Protein AF-A0A0G1NZ03-F1 (afdb_monomer)

pLDDT: mean 92.14, std 6.93, range [54.19, 98.19]

Sequence (110 aa):
TRYYNTKHQRVGPLFQGAFKAVHISSNEQLLHVSRYIHLNPLMSAVVRDNDFLTFPWSSLQSYINDKSSPFVNPQPILENFRNSQKYLEFIKDQIDYGKRLQEIKHLTFE

Foldseek 3Di:
DVVVCVVVVHDDDPDDDDDDDDDDPDPVSVLVVLLCQLCVCVLVVVDDPVCSCVPPPDCLCCLQVVPDDPPDDCCSNQVVDPGSVRSVVVSVVCNVVSNVVSVVVVVDDD

Secondary structure (DSSP, 8-state):
-HHHHHHTT--S-SSSSPPP-----SHHHHHHHHHHHHHHHHHTTSS-TTTGGG-TT-THHHHHS---BTTB--HHHHTTSSSHHHHHHHHHTTHHHHHHHHHHHHHS--

Solvent-accessible surface area (backbone atoms only — not comparable to full-atom values): 7006 Å² total; per-residue (Å²): 101,67,68,62,25,66,76,67,76,51,82,80,82,84,63,93,70,82,85,88,86,78,87,77,88,45,69,70,54,47,53,52,49,54,40,48,62,61,43,40,49,41,78,70,65,75,37,55,94,80,44,44,73,70,38,85,93,47,70,57,43,40,52,64,67,72,46,85,46,101,88,59,82,50,58,88,61,49,74,80,33,97,41,44,64,55,48,50,49,63,43,56,70,45,47,65,60,52,53,53,48,54,57,48,54,75,69,51,90,126

Nearest PDB structures (foldseek):
  6q9d-assembly1_A5  TM=3.342E-01  e=5.740E+00  Ovis aries
  5lnk-assembly1_f  TM=2.870E-01  e=6.772E+00  Ovis aries
  6feh-assembly1_A  TM=2.085E-01  e=5.432E+00  Homo sapiens

Radius of gyration: 17.22 Å; Cα contacts (8 Å, |Δi|>4): 59; chains: 1; bounding box: 38×43×41 Å

Mean predicted aligned error: 5.01 Å

Structure (mmCIF, N/CA/C/O backbone):
data_AF-A0A0G1NZ03-F1
#
_entry.id   AF-A0A0G1NZ03-F1
#
loop_
_atom_site.group_PDB
_atom_site.id
_atom_site.type_symbol
_atom_site.label_atom_id
_atom_site.label_alt_id
_atom_site.label_comp_id
_atom_site.label_asym_id
_atom_site.label_entity_id
_atom_site.label_seq_id
_atom_site.pdbx_PDB_ins_code
_atom_site.Cartn_x
_atom_site.Cartn_y
_atom_site.Cartn_z
_atom_site.occupancy
_atom_site.B_iso_or_equiv
_atom_site.auth_seq_id
_atom_site.auth_comp_id
_atom_site.auth_asym_id
_atom_site.auth_atom_id
_atom_site.pdbx_PDB_model_num
ATOM 1 N N . THR A 1 1 ? 8.380 -2.449 -23.687 1.00 85.44 1 THR A N 1
ATOM 2 C CA . THR A 1 1 ? 9.568 -3.305 -23.449 1.00 85.44 1 THR A CA 1
ATOM 3 C C . THR A 1 1 ? 10.693 -3.042 -24.439 1.00 85.44 1 THR A C 1
ATOM 5 O O . THR A 1 1 ? 11.828 -2.949 -23.996 1.00 85.44 1 THR A O 1
ATOM 8 N N . ARG A 1 2 ? 10.403 -2.838 -25.738 1.00 90.00 2 ARG A N 1
ATOM 9 C CA . ARG A 1 2 ? 11.410 -2.578 -26.790 1.00 90.00 2 ARG A CA 1
ATOM 10 C C . ARG A 1 2 ? 12.460 -1.520 -26.419 1.00 90.00 2 ARG A C 1
ATOM 12 O O . ARG A 1 2 ? 13.637 -1.834 -26.471 1.00 90.00 2 ARG A O 1
ATOM 19 N N . TYR A 1 3 ? 12.050 -0.326 -25.972 1.00 94.75 3 TYR A N 1
ATOM 20 C CA . TYR A 1 3 ? 12.990 0.732 -25.561 1.00 94.75 3 TYR A CA 1
ATOM 21 C C . TYR A 1 3 ? 13.982 0.262 -24.481 1.00 94.75 3 TYR A C 1
ATOM 23 O O . TYR A 1 3 ? 15.190 0.369 -24.666 1.00 94.75 3 TYR A O 1
ATOM 31 N N . TYR A 1 4 ? 13.476 -0.305 -23.379 1.00 96.06 4 TYR A N 1
ATOM 32 C CA . TYR A 1 4 ? 14.308 -0.781 -22.270 1.00 96.06 4 TYR A CA 1
ATOM 33 C C . TYR A 1 4 ? 15.245 -1.914 -22.713 1.00 96.06 4 TYR A C 1
ATOM 35 O O . TYR A 1 4 ? 16.436 -1.881 -22.422 1.00 96.06 4 TYR A O 1
ATOM 43 N N . ASN A 1 5 ? 14.733 -2.877 -23.483 1.00 96.38 5 ASN A N 1
ATOM 44 C CA . ASN A 1 5 ? 15.521 -4.003 -23.984 1.00 96.38 5 ASN A CA 1
ATOM 45 C C . ASN A 1 5 ? 16.647 -3.550 -24.924 1.00 96.38 5 ASN A C 1
ATOM 47 O O . ASN A 1 5 ? 17.777 -3.996 -24.759 1.00 96.38 5 ASN A O 1
ATOM 51 N N . THR A 1 6 ? 16.374 -2.631 -25.859 1.00 96.56 6 THR A N 1
ATOM 52 C CA . THR A 1 6 ? 17.405 -2.070 -26.748 1.00 96.56 6 THR A CA 1
ATOM 53 C C . THR A 1 6 ? 18.449 -1.282 -25.959 1.00 96.56 6 THR A C 1
ATOM 55 O O . THR A 1 6 ? 19.642 -1.482 -26.167 1.00 96.56 6 THR A O 1
ATOM 58 N N . LYS A 1 7 ? 18.021 -0.431 -25.017 1.00 97.50 7 LYS A N 1
ATOM 59 C CA . LYS A 1 7 ? 18.926 0.376 -24.186 1.00 97.50 7 LYS A CA 1
ATOM 60 C C . LYS A 1 7 ? 19.857 -0.478 -23.317 1.00 97.50 7 LYS A C 1
ATOM 62 O O . LYS A 1 7 ? 21.011 -0.113 -23.134 1.00 97.50 7 LYS A O 1
ATOM 67 N N . HIS A 1 8 ? 19.359 -1.593 -22.784 1.00 96.81 8 HIS A N 1
ATOM 68 C CA . HIS A 1 8 ? 20.088 -2.455 -21.848 1.00 96.81 8 HIS A CA 1
ATOM 69 C C . HIS A 1 8 ? 20.596 -3.764 -22.471 1.00 96.81 8 HIS A C 1
ATOM 71 O O . HIS A 1 8 ? 20.995 -4.660 -21.735 1.00 96.81 8 HIS A O 1
ATOM 77 N N . GLN A 1 9 ? 20.557 -3.895 -23.804 1.00 96.50 9 GLN A N 1
ATOM 78 C CA . GLN A 1 9 ? 20.987 -5.097 -24.538 1.00 96.50 9 GLN A CA 1
ATOM 79 C C . GLN A 1 9 ? 20.355 -6.401 -24.005 1.00 96.50 9 GLN A C 1
ATOM 81 O O . GLN A 1 9 ? 20.971 -7.465 -23.999 1.00 96.50 9 GLN A O 1
ATOM 86 N N . ARG A 1 10 ? 19.100 -6.324 -23.541 1.00 96.00 10 ARG A N 1
ATOM 87 C CA . ARG A 1 10 ? 18.356 -7.460 -22.981 1.00 96.00 10 ARG A CA 1
ATOM 88 C C . ARG A 1 10 ? 17.555 -8.175 -24.063 1.00 96.00 10 ARG A C 1
ATOM 90 O O . ARG A 1 10 ? 16.897 -7.532 -24.881 1.00 96.00 10 ARG A O 1
ATOM 97 N N . VAL A 1 11 ? 17.515 -9.503 -23.991 1.00 92.75 11 VAL A N 1
ATOM 98 C CA . VAL A 1 11 ? 16.664 -10.348 -24.839 1.00 92.75 11 VAL A CA 1
ATOM 99 C C . VAL A 1 11 ? 15.542 -10.960 -23.996 1.00 92.75 11 VAL A C 1
ATOM 101 O O . VAL A 1 11 ? 15.743 -11.299 -22.832 1.00 92.75 11 VAL A O 1
ATOM 104 N N . GLY A 1 12 ? 14.345 -11.071 -24.577 1.00 91.56 12 GLY A N 1
ATOM 105 C CA . GLY A 1 12 ? 13.171 -11.661 -23.929 1.00 91.56 12 GLY A CA 1
ATOM 106 C C . GLY A 1 12 ? 12.187 -10.654 -23.308 1.00 91.56 12 GLY A C 1
ATOM 107 O O . GLY A 1 12 ? 12.392 -9.432 -23.359 1.00 91.56 12 GLY A O 1
ATOM 108 N N . PRO A 1 13 ? 11.069 -11.156 -22.752 1.00 92.25 13 PRO A N 1
ATOM 109 C CA . PRO A 1 13 ? 10.027 -10.326 -22.153 1.00 92.25 13 PRO A CA 1
ATOM 110 C C . PRO A 1 13 ? 10.534 -9.614 -20.887 1.00 92.25 13 PRO A C 1
ATOM 112 O O . PRO A 1 13 ? 11.325 -10.161 -20.124 1.00 92.25 13 PRO A O 1
ATOM 115 N N . LEU A 1 14 ? 10.090 -8.370 -20.673 1.00 93.00 14 LEU A N 1
ATOM 116 C CA . LEU A 1 14 ? 10.347 -7.617 -19.432 1.00 93.00 14 LEU A CA 1
ATOM 117 C C . LEU A 1 14 ? 9.229 -7.821 -18.400 1.00 93.00 14 LEU A C 1
ATOM 119 O O . LEU A 1 14 ? 9.494 -7.819 -17.207 1.00 93.00 14 LEU A O 1
ATOM 123 N N . PHE A 1 15 ? 7.989 -7.984 -18.866 1.00 93.25 15 PHE A N 1
ATOM 124 C CA . PHE A 1 15 ? 6.805 -8.162 -18.027 1.00 93.25 15 PHE A CA 1
ATOM 125 C C . PHE A 1 15 ? 6.299 -9.601 -18.123 1.00 93.25 15 PHE A C 1
ATOM 127 O O . PHE A 1 15 ? 6.322 -10.196 -19.203 1.00 93.25 15 PHE A O 1
ATOM 134 N N . GLN A 1 16 ? 5.817 -10.141 -17.006 1.00 90.88 16 GLN A N 1
ATOM 135 C CA . GLN A 1 16 ? 5.250 -11.485 -16.925 1.00 90.88 16 GLN A CA 1
ATOM 136 C C . GLN A 1 16 ? 3.754 -11.458 -17.289 1.00 90.88 16 GLN A C 1
ATOM 138 O O . GLN A 1 16 ? 2.887 -11.547 -16.426 1.00 90.88 16 GLN A O 1
ATOM 143 N N . GLY A 1 17 ? 3.455 -11.307 -18.583 1.00 90.12 17 GLY A N 1
ATOM 144 C CA . GLY A 1 17 ? 2.082 -11.279 -19.104 1.00 90.12 17 GLY A CA 1
ATOM 145 C C . GLY A 1 17 ? 1.376 -9.924 -18.968 1.00 90.12 17 GLY A C 1
ATOM 146 O O . GLY A 1 17 ? 2.001 -8.897 -18.697 1.00 90.12 17 GLY A O 1
ATOM 147 N N . ALA A 1 18 ? 0.065 -9.919 -19.223 1.00 92.56 18 ALA A N 1
ATOM 148 C CA . ALA A 1 18 ? -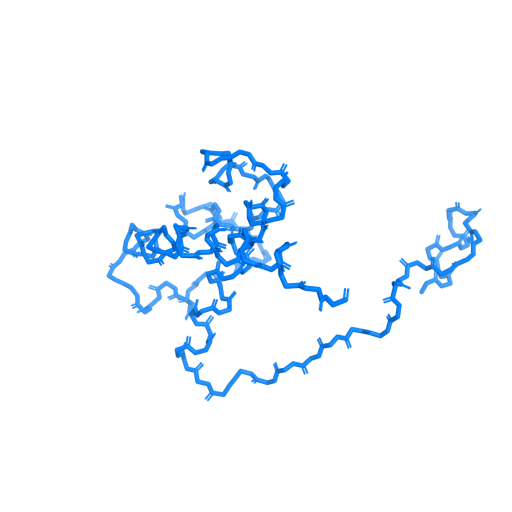0.773 -8.730 -19.081 1.00 92.56 18 ALA A CA 1
ATOM 149 C C . ALA A 1 18 ? -1.074 -8.445 -17.601 1.00 92.56 18 ALA A C 1
ATOM 151 O O . ALA A 1 18 ? -1.285 -9.365 -16.810 1.00 92.56 18 ALA A O 1
ATOM 152 N N . PHE A 1 19 ? -1.117 -7.163 -17.230 1.00 93.19 19 PHE A N 1
ATOM 153 C CA . PHE A 1 19 ? -1.538 -6.765 -15.890 1.00 93.19 19 PHE A CA 1
ATOM 154 C C . PHE A 1 19 ? -3.034 -7.039 -15.691 1.00 93.19 19 PHE A C 1
ATOM 156 O O . PHE A 1 19 ? -3.817 -7.030 -16.641 1.00 93.19 19 PHE A O 1
ATOM 163 N N . LYS A 1 20 ? -3.434 -7.263 -14.438 1.00 93.81 20 LYS A N 1
ATOM 164 C CA . LYS A 1 20 ? -4.844 -7.362 -14.050 1.00 93.81 20 LYS A CA 1
ATOM 165 C C . LYS A 1 20 ? -5.336 -5.994 -13.584 1.00 93.81 20 LYS A C 1
ATOM 167 O O . LYS A 1 20 ? -4.590 -5.269 -12.929 1.00 93.81 20 LYS A O 1
ATOM 172 N N . ALA A 1 21 ? -6.585 -5.665 -13.894 1.00 95.00 21 ALA A N 1
ATOM 173 C CA . ALA A 1 21 ? -7.234 -4.434 -13.458 1.00 95.00 21 ALA A CA 1
ATOM 174 C C . ALA A 1 21 ? -8.608 -4.750 -12.871 1.00 95.00 21 ALA A C 1
ATOM 176 O O . ALA A 1 21 ? -9.363 -5.535 -13.440 1.00 95.00 21 ALA A O 1
ATOM 177 N N . VAL A 1 22 ? -8.919 -4.129 -11.737 1.00 96.06 22 VAL A N 1
ATOM 178 C CA . VAL A 1 22 ? -10.217 -4.233 -11.068 1.00 96.06 22 VAL A CA 1
ATOM 179 C C . VAL A 1 22 ? -10.650 -2.823 -10.695 1.00 96.06 22 VAL A C 1
ATOM 181 O O . VAL A 1 22 ? -9.866 -2.069 -10.120 1.00 96.06 22 VAL A O 1
ATOM 184 N N . HIS A 1 23 ? -11.880 -2.457 -11.054 1.00 97.62 23 HIS A N 1
ATOM 185 C CA . HIS A 1 23 ? -12.449 -1.172 -10.668 1.00 97.62 23 HIS A CA 1
ATOM 186 C C . HIS A 1 23 ? -12.763 -1.175 -9.169 1.00 97.62 23 HIS A C 1
ATOM 188 O O . HIS A 1 23 ? -13.363 -2.125 -8.663 1.00 97.62 23 HIS A O 1
ATOM 194 N N . ILE A 1 24 ? -12.347 -0.119 -8.469 1.00 97.62 24 ILE A N 1
ATOM 195 C CA . ILE A 1 24 ? -12.680 0.077 -7.060 1.00 97.62 24 ILE A CA 1
ATOM 196 C C . ILE A 1 24 ? -14.037 0.773 -7.001 1.00 97.62 24 ILE A C 1
ATOM 198 O O . ILE A 1 24 ? -14.138 1.947 -7.346 1.00 97.62 24 ILE A O 1
ATOM 202 N N . SER A 1 25 ? -15.071 0.038 -6.599 1.00 97.75 25 SER A N 1
ATOM 203 C CA . SER A 1 25 ? -16.460 0.511 -6.603 1.00 97.75 25 SER A CA 1
ATOM 204 C C . SER A 1 25 ? -16.939 1.026 -5.247 1.00 97.75 25 SER A C 1
ATOM 206 O O . SER A 1 25 ? -18.004 1.633 -5.173 1.00 97.75 25 SER A O 1
ATOM 208 N N . SER A 1 26 ? -16.200 0.766 -4.165 1.00 98.19 26 SER A N 1
ATOM 209 C CA . SER A 1 26 ? -16.561 1.221 -2.822 1.00 98.19 26 SER A CA 1
ATOM 210 C C . SER A 1 26 ? -15.359 1.745 -2.047 1.00 98.19 26 SER A C 1
ATOM 212 O O . SER A 1 26 ? -14.212 1.355 -2.276 1.00 98.19 26 SER A O 1
ATOM 214 N N . ASN A 1 27 ? -15.641 2.617 -1.082 1.00 97.44 27 ASN A N 1
ATOM 215 C CA . ASN A 1 27 ? -14.623 3.130 -0.177 1.00 97.44 27 ASN A CA 1
ATOM 216 C C . ASN A 1 27 ? -14.021 2.016 0.696 1.00 97.44 27 ASN A C 1
ATOM 218 O O . ASN A 1 27 ? -12.816 1.954 0.891 1.00 97.44 27 ASN A O 1
ATOM 222 N N . GLU A 1 28 ? -14.837 1.069 1.158 1.00 97.44 28 GLU A N 1
ATOM 223 C CA . GLU A 1 28 ? -14.353 -0.099 1.901 1.00 97.44 28 GLU A CA 1
ATOM 224 C C . GLU A 1 28 ? -13.332 -0.909 1.083 1.00 97.44 28 GLU A C 1
ATOM 226 O O . GLU A 1 28 ? -12.251 -1.242 1.575 1.00 97.44 28 GLU A O 1
ATOM 231 N N . GLN A 1 29 ? -13.618 -1.146 -0.202 1.00 97.81 29 GLN A N 1
ATOM 232 C CA . GLN A 1 29 ? -12.678 -1.807 -1.104 1.00 97.81 29 GLN A CA 1
ATOM 233 C C . GLN A 1 29 ? -11.385 -0.995 -1.255 1.00 97.81 29 GLN A C 1
ATOM 235 O O . GLN A 1 29 ? -10.301 -1.577 -1.206 1.00 97.81 29 GLN A O 1
ATOM 240 N N . LEU A 1 30 ? -11.476 0.332 -1.393 1.00 97.81 30 LEU A N 1
ATOM 241 C CA . LEU A 1 30 ? -10.312 1.220 -1.457 1.00 97.81 30 LEU A CA 1
ATOM 242 C C . LEU A 1 30 ? -9.411 1.062 -0.223 1.00 97.81 30 LEU A C 1
ATOM 244 O O . LEU A 1 30 ? -8.202 0.846 -0.359 1.00 97.81 30 LEU A O 1
ATOM 248 N N . LEU A 1 31 ? -9.999 1.114 0.974 1.00 98.06 31 LEU A N 1
ATOM 249 C CA . LEU A 1 31 ? -9.273 0.988 2.239 1.00 98.06 31 LEU A CA 1
ATOM 250 C C . LEU A 1 31 ? -8.584 -0.376 2.362 1.00 98.06 31 LEU A C 1
ATOM 252 O O . LEU A 1 31 ? -7.406 -0.455 2.729 1.00 98.06 31 LEU A O 1
ATOM 256 N N . HIS A 1 32 ? -9.278 -1.455 1.999 1.00 96.94 32 HIS A N 1
ATOM 257 C CA . HIS A 1 32 ? -8.703 -2.797 2.036 1.00 96.94 32 HIS A CA 1
ATOM 258 C C . HIS A 1 32 ? -7.609 -3.020 0.987 1.00 96.94 32 HIS A C 1
ATOM 260 O O . HIS A 1 32 ? -6.620 -3.690 1.292 1.00 96.94 32 HIS A O 1
ATOM 266 N N . VAL A 1 33 ? -7.726 -2.429 -0.206 1.00 97.06 33 VAL A N 1
ATOM 267 C CA . VAL A 1 33 ? -6.661 -2.453 -1.224 1.00 97.06 33 VAL A CA 1
ATOM 268 C C . VAL A 1 33 ? -5.426 -1.701 -0.729 1.00 97.06 33 VAL A C 1
ATOM 270 O O . VAL A 1 33 ? -4.314 -2.216 -0.851 1.00 97.06 33 VAL A O 1
ATOM 273 N N . SER A 1 34 ? -5.604 -0.533 -0.106 1.00 97.31 34 SER A N 1
ATOM 274 C CA . SER A 1 34 ? -4.497 0.224 0.492 1.00 97.31 34 SER A CA 1
ATOM 275 C C . SER A 1 34 ? -3.762 -0.602 1.553 1.00 97.31 34 SER A C 1
ATOM 277 O O . SER A 1 34 ? -2.537 -0.757 1.510 1.00 97.31 34 SER A O 1
ATOM 279 N N . ARG A 1 35 ? -4.517 -1.235 2.461 1.00 97.06 35 ARG A N 1
ATOM 280 C CA . ARG A 1 35 ? -3.972 -2.155 3.470 1.00 97.06 35 ARG A CA 1
ATOM 281 C C . ARG A 1 35 ? -3.225 -3.331 2.842 1.00 97.06 35 ARG A C 1
ATOM 283 O O . ARG A 1 35 ? -2.118 -3.640 3.275 1.00 97.06 35 ARG A O 1
ATOM 290 N N . TYR A 1 36 ? -3.804 -3.964 1.822 1.00 95.81 36 TYR A N 1
ATOM 291 C CA . TYR A 1 36 ? -3.174 -5.070 1.100 1.00 95.81 36 TYR A CA 1
ATOM 292 C C . TYR A 1 36 ? -1.818 -4.661 0.514 1.00 95.81 36 TYR A C 1
ATOM 294 O O . TYR A 1 36 ? -0.828 -5.358 0.728 1.00 95.81 36 TYR A O 1
ATOM 302 N N . ILE A 1 37 ? -1.745 -3.507 -0.157 1.00 96.12 37 ILE A N 1
ATOM 303 C CA . ILE A 1 37 ? -0.505 -3.004 -0.767 1.00 96.12 37 ILE A CA 1
ATOM 304 C C . ILE A 1 37 ? 0.591 -2.816 0.290 1.00 96.12 37 ILE A C 1
ATOM 306 O O . ILE A 1 37 ? 1.720 -3.263 0.086 1.00 96.12 37 ILE A O 1
ATOM 310 N N . HIS A 1 38 ? 0.271 -2.192 1.426 1.00 96.00 38 HIS A N 1
ATOM 311 C CA . HIS A 1 38 ? 1.264 -1.932 2.472 1.00 96.00 38 HIS A CA 1
ATOM 312 C C . HIS A 1 38 ? 1.689 -3.176 3.254 1.00 96.00 38 HIS A C 1
ATOM 314 O O . HIS A 1 38 ? 2.819 -3.214 3.741 1.00 96.00 38 HIS A O 1
ATOM 320 N N . LEU A 1 39 ? 0.822 -4.186 3.362 1.00 95.81 39 LEU A N 1
ATOM 321 C CA . LEU A 1 39 ? 1.161 -5.467 3.985 1.00 95.81 39 LEU A CA 1
ATOM 322 C C . LEU A 1 39 ? 1.851 -6.439 3.031 1.00 95.81 39 LEU A C 1
ATOM 324 O O . LEU A 1 39 ? 2.468 -7.391 3.502 1.00 95.81 39 LEU A O 1
ATOM 328 N N . ASN A 1 40 ? 1.781 -6.222 1.717 1.00 95.12 40 ASN A N 1
ATOM 329 C CA . ASN A 1 40 ? 2.321 -7.159 0.737 1.00 95.12 40 ASN A CA 1
ATOM 330 C C . ASN A 1 40 ? 3.798 -7.532 0.984 1.00 95.12 40 ASN A C 1
ATOM 332 O O . ASN A 1 40 ? 4.075 -8.727 0.984 1.00 95.12 40 ASN A O 1
ATOM 336 N N . PRO A 1 41 ? 4.730 -6.596 1.287 1.00 95.44 41 PRO A N 1
ATOM 337 C CA . PRO A 1 41 ? 6.119 -6.959 1.586 1.00 95.44 41 PRO A CA 1
ATOM 338 C C . PRO A 1 41 ? 6.255 -7.948 2.750 1.00 95.44 41 PRO A C 1
ATOM 340 O O . PRO A 1 41 ? 7.120 -8.822 2.724 1.00 95.44 41 PRO A O 1
ATOM 343 N N . LEU A 1 42 ? 5.395 -7.816 3.764 1.00 94.69 42 LEU A N 1
ATOM 344 C CA . LEU A 1 42 ? 5.366 -8.718 4.908 1.00 94.69 42 LEU A CA 1
ATOM 345 C C . LEU A 1 42 ? 4.757 -10.073 4.528 1.00 94.69 42 LEU A C 1
ATOM 347 O O . LEU A 1 42 ? 5.344 -11.114 4.802 1.00 94.69 42 LEU A O 1
ATOM 351 N N . MET A 1 43 ? 3.599 -10.061 3.861 1.00 93.19 43 MET A N 1
ATOM 352 C CA . MET A 1 43 ? 2.876 -11.281 3.478 1.00 93.19 43 MET A CA 1
ATOM 353 C C . MET A 1 43 ? 3.652 -12.143 2.479 1.00 93.19 43 MET A C 1
ATOM 355 O O . MET A 1 43 ? 3.515 -13.361 2.491 1.00 93.19 43 MET A O 1
ATOM 359 N N . SER A 1 44 ? 4.481 -11.531 1.631 1.00 90.88 44 SER A N 1
ATOM 360 C CA . SER A 1 44 ? 5.347 -12.239 0.684 1.00 90.88 44 SER A CA 1
ATOM 361 C C . SER A 1 44 ? 6.720 -12.601 1.263 1.00 90.88 44 SER A C 1
ATOM 363 O O . SER A 1 44 ? 7.622 -12.925 0.492 1.00 90.88 44 SER A O 1
ATOM 365 N N . ALA A 1 45 ? 6.911 -12.482 2.583 1.00 90.75 45 ALA A N 1
ATOM 366 C CA . ALA A 1 45 ? 8.164 -12.763 3.290 1.00 90.75 45 ALA A CA 1
ATOM 367 C C . ALA A 1 45 ? 9.399 -12.007 2.745 1.00 90.75 45 ALA A C 1
ATOM 369 O O . ALA A 1 45 ? 10.533 -12.461 2.893 1.00 90.75 45 ALA A O 1
ATOM 370 N N . VAL A 1 46 ? 9.198 -10.834 2.126 1.00 92.75 46 VAL A N 1
ATOM 371 C CA . VAL A 1 46 ? 10.298 -9.970 1.648 1.00 92.75 46 VAL A CA 1
ATOM 372 C C . VAL A 1 46 ? 10.971 -9.256 2.822 1.00 92.75 46 VAL A C 1
ATOM 374 O O . VAL A 1 46 ? 12.152 -8.920 2.758 1.00 92.75 46 VAL A O 1
ATOM 377 N N . VAL A 1 47 ? 10.225 -9.033 3.905 1.00 94.25 47 VAL A N 1
ATOM 378 C CA . VAL A 1 47 ? 10.692 -8.398 5.142 1.00 94.25 47 VAL A CA 1
ATOM 379 C C . VAL A 1 47 ? 10.201 -9.166 6.367 1.00 94.25 47 VAL A C 1
ATOM 381 O O . VAL A 1 47 ? 9.219 -9.902 6.293 1.00 94.25 47 VAL A O 1
ATOM 384 N N . ARG A 1 48 ? 10.864 -8.968 7.513 1.00 90.31 48 ARG A N 1
ATOM 385 C CA . ARG A 1 48 ? 10.407 -9.491 8.811 1.00 90.31 48 ARG A CA 1
ATOM 386 C C . ARG A 1 48 ? 9.302 -8.607 9.399 1.00 90.31 48 ARG A C 1
ATOM 388 O O . ARG A 1 48 ? 9.135 -7.458 8.997 1.00 90.31 48 ARG A O 1
ATOM 395 N N . ASP A 1 49 ? 8.601 -9.126 10.404 1.00 82.62 49 ASP A N 1
ATOM 396 C CA . ASP A 1 49 ? 7.428 -8.506 11.043 1.00 82.62 49 ASP A CA 1
ATOM 397 C C . ASP A 1 49 ? 7.568 -7.029 11.420 1.00 82.62 49 ASP A C 1
ATOM 399 O O . ASP A 1 49 ? 6.625 -6.265 11.249 1.00 82.62 49 ASP A O 1
ATOM 403 N N . ASN A 1 50 ? 8.728 -6.600 11.914 1.00 79.81 50 ASN A N 1
ATOM 404 C CA . ASN A 1 50 ? 8.932 -5.205 12.315 1.00 79.81 50 ASN A CA 1
ATOM 405 C C . ASN A 1 50 ? 9.498 -4.329 11.186 1.00 79.81 50 ASN A C 1
ATOM 407 O O . ASN A 1 50 ? 9.480 -3.103 11.285 1.00 79.81 50 ASN A O 1
ATOM 411 N N . ASP A 1 51 ? 9.959 -4.947 10.098 1.00 91.88 51 ASP A N 1
ATOM 412 C CA . ASP A 1 51 ? 10.730 -4.288 9.044 1.00 91.88 51 ASP A CA 1
ATOM 413 C C . ASP A 1 51 ? 9.816 -3.703 7.944 1.00 91.88 51 ASP A C 1
ATOM 415 O O . ASP A 1 51 ? 10.224 -2.804 7.209 1.00 91.88 51 ASP A O 1
ATOM 419 N N . PHE A 1 52 ? 8.549 -4.135 7.835 1.00 92.44 52 PHE A N 1
ATOM 420 C CA . PHE A 1 52 ? 7.633 -3.599 6.810 1.00 92.44 52 PHE A CA 1
ATOM 421 C C . PHE A 1 52 ? 7.297 -2.116 7.010 1.00 92.44 52 PHE A C 1
ATOM 423 O O . PHE A 1 52 ? 7.042 -1.407 6.036 1.00 92.44 52 PHE A O 1
ATOM 430 N N . LEU A 1 53 ? 7.342 -1.628 8.256 1.00 92.44 53 LEU A N 1
ATOM 431 C CA . LEU A 1 53 ? 7.110 -0.216 8.564 1.00 92.44 53 LEU A CA 1
ATOM 432 C C . LEU A 1 53 ? 8.176 0.672 7.930 1.00 92.44 53 LEU A C 1
ATOM 434 O O . LEU A 1 53 ? 7.866 1.784 7.516 1.00 92.44 53 LEU A O 1
ATOM 438 N N . THR A 1 54 ? 9.417 0.195 7.842 1.00 92.31 54 THR A N 1
ATOM 439 C CA . THR A 1 54 ? 10.577 0.939 7.333 1.00 92.31 54 THR A CA 1
ATOM 440 C C . THR A 1 54 ? 10.992 0.510 5.926 1.00 92.31 54 THR A C 1
ATOM 442 O O . THR A 1 54 ? 12.006 0.993 5.421 1.00 92.31 54 THR A O 1
ATOM 445 N N . PHE A 1 55 ? 10.207 -0.348 5.264 1.00 93.94 55 PHE A N 1
ATOM 446 C CA . PHE A 1 55 ? 10.518 -0.854 3.932 1.00 93.94 55 PHE A CA 1
ATOM 447 C C . PHE A 1 55 ? 10.599 0.292 2.905 1.00 93.94 55 PHE A C 1
ATOM 449 O O . PHE A 1 55 ? 9.590 0.958 2.651 1.00 93.94 55 PHE A O 1
ATOM 456 N N . PRO A 1 56 ? 11.769 0.531 2.281 1.00 91.19 56 PRO A N 1
ATOM 457 C CA . PRO A 1 56 ? 12.002 1.742 1.492 1.00 91.19 56 PRO A CA 1
ATOM 458 C C . PRO A 1 56 ? 11.217 1.770 0.175 1.00 91.19 56 PRO A C 1
ATOM 460 O O . PRO A 1 56 ? 10.987 2.841 -0.378 1.00 91.19 56 PRO A O 1
ATOM 463 N N . TRP A 1 57 ? 10.770 0.610 -0.314 1.00 93.06 57 TRP A N 1
ATOM 464 C CA . TRP A 1 57 ? 9.964 0.491 -1.533 1.00 93.06 57 TRP A CA 1
ATOM 465 C C . TRP A 1 57 ? 8.456 0.430 -1.247 1.00 93.06 57 TRP A C 1
ATOM 467 O O . TRP A 1 57 ? 7.688 -0.093 -2.051 1.00 93.06 57 TRP A O 1
ATOM 477 N N . SER A 1 58 ? 8.024 0.959 -0.100 1.00 93.38 58 SER A N 1
ATOM 478 C CA . SER A 1 58 ? 6.616 1.170 0.240 1.00 93.38 58 SER A CA 1
ATOM 479 C C . SER A 1 58 ? 6.357 2.645 0.519 1.00 93.38 58 SER A C 1
ATOM 481 O O . SER A 1 58 ? 7.131 3.319 1.197 1.00 93.38 58 SER A O 1
ATOM 483 N N . SER A 1 59 ? 5.213 3.144 0.057 1.00 94.81 59 SER A N 1
ATOM 484 C CA . SER A 1 59 ? 4.753 4.493 0.381 1.00 94.81 59 SER A CA 1
ATOM 485 C C . SER A 1 59 ? 4.183 4.614 1.797 1.00 94.81 59 SER A C 1
ATOM 487 O O . SER A 1 59 ? 3.828 5.719 2.185 1.00 94.81 59 SER A O 1
ATOM 489 N N . LEU A 1 60 ? 4.118 3.531 2.591 1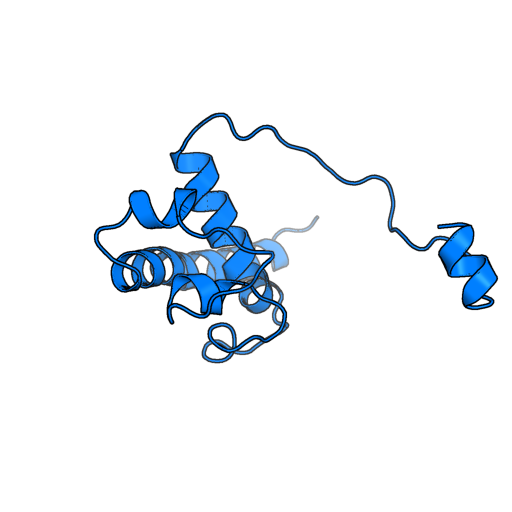.00 94.69 60 LEU A N 1
ATOM 490 C CA . LEU A 1 60 ? 3.534 3.519 3.946 1.00 94.69 60 LEU A CA 1
ATOM 491 C C . LEU A 1 60 ? 4.070 4.652 4.831 1.00 94.69 60 LEU A C 1
ATOM 493 O O . LEU A 1 60 ? 3.318 5.282 5.567 1.00 94.69 60 LEU A O 1
ATOM 497 N N . GLN A 1 61 ? 5.359 4.958 4.705 1.00 92.81 61 GLN A N 1
ATOM 498 C CA . GLN A 1 61 ? 6.027 6.048 5.417 1.00 92.81 61 GLN A CA 1
ATOM 499 C C . GLN A 1 61 ? 5.385 7.426 5.177 1.00 92.81 61 GLN A C 1
ATOM 501 O O . GLN A 1 61 ? 5.312 8.226 6.108 1.00 92.81 61 GLN A O 1
ATOM 506 N N . SER A 1 62 ? 4.866 7.684 3.974 1.00 94.06 62 SER A N 1
ATOM 507 C CA . SER A 1 62 ? 4.121 8.908 3.653 1.00 94.06 62 SER A CA 1
ATOM 508 C C . SER A 1 62 ? 2.751 8.974 4.332 1.00 94.06 62 SER A C 1
ATOM 510 O O . SER A 1 62 ? 2.210 10.061 4.482 1.00 94.06 62 SER A O 1
ATOM 512 N N . TYR A 1 63 ? 2.199 7.839 4.769 1.00 95.00 63 TYR A N 1
ATOM 513 C CA . TYR A 1 63 ? 0.920 7.783 5.482 1.00 95.00 63 TYR A CA 1
ATOM 514 C C . TYR A 1 63 ? 1.090 7.917 6.998 1.00 95.00 63 TYR A C 1
ATOM 516 O O . TYR A 1 63 ? 0.224 8.484 7.657 1.00 95.00 63 TYR A O 1
ATOM 524 N N . ILE A 1 64 ? 2.178 7.374 7.562 1.00 93.19 64 ILE A N 1
ATOM 525 C CA . ILE A 1 64 ? 2.355 7.291 9.023 1.00 93.19 64 ILE A CA 1
ATOM 526 C C . ILE A 1 64 ? 3.224 8.403 9.618 1.00 93.19 64 ILE A C 1
ATOM 528 O O . ILE A 1 64 ? 2.961 8.826 10.738 1.00 93.19 64 ILE A O 1
ATOM 532 N N . ASN A 1 65 ? 4.226 8.891 8.878 1.00 88.19 65 ASN A N 1
ATOM 533 C CA . ASN A 1 65 ? 5.268 9.786 9.401 1.00 88.19 65 ASN A CA 1
ATOM 534 C C . ASN A 1 65 ? 5.289 11.161 8.715 1.00 88.19 65 ASN A C 1
ATOM 536 O O . ASN A 1 65 ? 6.306 11.847 8.774 1.00 88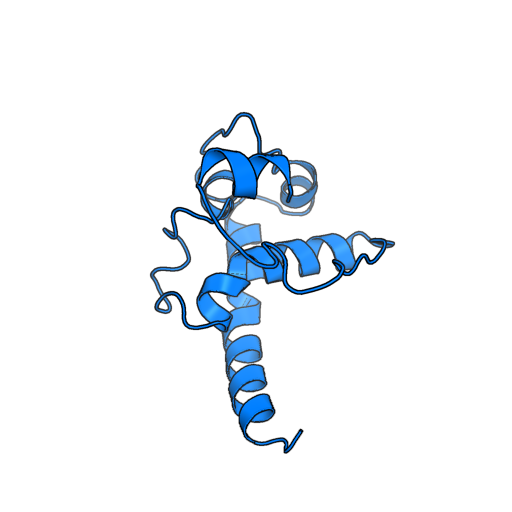.19 65 ASN A O 1
ATOM 540 N N . ASP A 1 66 ? 4.211 11.521 8.011 1.00 77.94 66 ASP A N 1
ATOM 541 C CA . ASP A 1 66 ? 4.075 12.778 7.256 1.00 77.94 66 ASP A CA 1
ATOM 542 C C . ASP A 1 66 ? 5.254 13.054 6.295 1.00 77.94 66 ASP A C 1
ATOM 544 O O . ASP A 1 66 ? 5.638 14.186 5.997 1.00 77.94 66 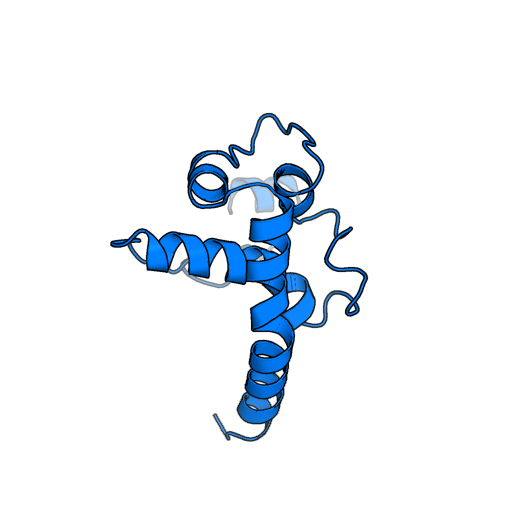ASP A O 1
ATOM 548 N N . LYS A 1 67 ? 5.880 11.978 5.796 1.00 82.31 67 LYS A N 1
ATOM 549 C CA . LYS A 1 67 ? 6.948 12.075 4.801 1.00 82.31 67 LYS A CA 1
ATOM 550 C C . LYS A 1 67 ? 6.340 12.391 3.443 1.00 82.31 67 LYS A C 1
ATOM 552 O O . LYS A 1 67 ? 5.960 11.484 2.697 1.00 82.31 67 LYS A O 1
ATOM 557 N N . SER A 1 68 ? 6.277 13.680 3.129 1.00 77.81 68 SER A N 1
ATOM 558 C CA . SER A 1 68 ? 5.855 14.169 1.820 1.00 77.81 68 SER A CA 1
ATOM 559 C C . SER A 1 68 ? 6.703 13.552 0.703 1.00 77.81 68 SER A C 1
ATOM 561 O O . SER A 1 68 ? 7.935 13.568 0.740 1.00 77.81 68 SER A O 1
ATOM 563 N N . SER A 1 69 ? 6.023 12.988 -0.292 1.00 84.69 69 SER A N 1
ATOM 564 C CA . SER A 1 69 ? 6.607 12.541 -1.551 1.00 84.69 69 SER A CA 1
ATOM 565 C C . SER A 1 69 ? 5.838 13.218 -2.680 1.00 84.69 69 SER A C 1
ATOM 567 O O . SER A 1 69 ? 4.606 13.191 -2.656 1.00 84.69 69 SER A O 1
ATOM 569 N N . PRO A 1 70 ? 6.513 13.771 -3.702 1.00 89.00 70 PRO A N 1
ATOM 570 C CA . PRO A 1 70 ? 5.838 14.457 -4.806 1.00 89.00 70 PRO A CA 1
ATOM 571 C C . PRO A 1 70 ? 4.938 13.528 -5.636 1.00 89.00 70 PRO A C 1
ATOM 573 O O . PRO A 1 70 ? 4.158 13.998 -6.458 1.00 89.00 70 PRO A O 1
ATOM 576 N N . PHE A 1 71 ? 5.039 12.212 -5.430 1.00 90.88 71 PHE A N 1
ATOM 577 C CA . PHE A 1 71 ? 4.298 11.197 -6.176 1.00 90.88 71 PHE A CA 1
ATOM 578 C C . PHE A 1 71 ? 3.210 10.497 -5.352 1.00 90.88 71 PHE A C 1
ATOM 580 O O . PHE A 1 71 ? 2.533 9.617 -5.880 1.00 90.88 71 PHE A O 1
ATOM 587 N N . VAL A 1 72 ? 3.051 10.832 -4.066 1.00 93.81 72 VAL A N 1
ATOM 588 C CA . VAL A 1 72 ? 2.115 10.143 -3.166 1.00 93.81 72 VAL A CA 1
ATOM 589 C C . VAL A 1 72 ? 1.155 11.150 -2.550 1.00 93.81 72 VAL A C 1
ATOM 591 O O . VAL A 1 72 ? 1.574 12.046 -1.826 1.00 93.81 72 VAL A O 1
ATOM 594 N N . ASN A 1 73 ? -0.142 10.954 -2.789 1.00 94.25 73 ASN A N 1
ATOM 595 C CA . ASN A 1 73 ? -1.203 11.668 -2.088 1.00 94.25 73 ASN A CA 1
ATOM 596 C C . ASN A 1 73 ? -1.920 10.705 -1.121 1.00 94.25 73 ASN A C 1
ATOM 598 O O . ASN A 1 73 ? -2.751 9.918 -1.577 1.00 94.25 73 ASN A O 1
ATOM 602 N N . PRO A 1 74 ? -1.616 10.738 0.189 1.00 94.88 74 PRO A N 1
ATOM 603 C CA . PRO A 1 74 ? -2.243 9.847 1.163 1.00 94.88 74 PRO A CA 1
ATOM 604 C C . PRO A 1 74 ? -3.639 10.319 1.609 1.00 94.88 74 PRO A C 1
ATOM 606 O O . PRO A 1 74 ? -4.360 9.550 2.245 1.00 94.88 74 PRO A O 1
ATOM 609 N N . GLN A 1 75 ? -4.038 11.554 1.275 1.00 94.31 75 GLN A N 1
ATOM 610 C CA . GLN A 1 75 ? -5.270 12.184 1.772 1.00 94.31 75 GLN A CA 1
ATOM 611 C C . GLN A 1 75 ? -6.546 11.365 1.513 1.00 94.31 75 GLN A C 1
ATOM 613 O O . GLN A 1 75 ? -7.265 11.140 2.484 1.00 94.31 75 GLN A O 1
ATOM 618 N N . PRO A 1 76 ? -6.798 10.813 0.303 1.00 95.56 76 PRO A N 1
ATOM 619 C CA . PRO A 1 76 ? -8.026 10.053 0.033 1.00 95.56 76 PRO A CA 1
ATOM 620 C C . PRO A 1 76 ? -8.198 8.806 0.909 1.00 95.56 76 PRO A C 1
ATOM 622 O O . PRO A 1 76 ? -9.293 8.274 1.042 1.00 95.56 76 PRO A O 1
ATOM 625 N N . ILE A 1 77 ? -7.108 8.298 1.490 1.00 97.25 77 ILE A N 1
ATOM 626 C CA . ILE A 1 77 ? -7.155 7.190 2.445 1.00 97.25 77 ILE A CA 1
ATOM 627 C C . ILE A 1 77 ? -7.230 7.738 3.867 1.00 97.25 77 ILE A C 1
ATOM 629 O O . ILE A 1 77 ? -8.093 7.311 4.630 1.00 97.25 77 ILE A O 1
ATOM 633 N N . LEU A 1 78 ? -6.344 8.674 4.226 1.00 96.06 78 LEU A N 1
ATOM 634 C CA . LEU A 1 78 ? -6.213 9.178 5.594 1.00 96.06 78 LEU A CA 1
ATOM 635 C C . LEU A 1 78 ? -7.452 9.935 6.086 1.00 96.06 78 LEU A C 1
ATOM 637 O O . LEU A 1 78 ? -7.720 9.886 7.282 1.00 96.06 78 LEU A O 1
ATOM 641 N N . GLU A 1 79 ? -8.236 10.555 5.199 1.00 96.81 79 GLU A N 1
ATOM 642 C CA . GLU A 1 79 ? -9.496 11.230 5.558 1.00 96.81 79 GLU A CA 1
ATOM 643 C C . GLU A 1 79 ? -10.550 10.284 6.162 1.00 96.81 79 GLU A C 1
ATOM 645 O O . GLU A 1 79 ? -11.444 10.720 6.884 1.00 96.81 79 GLU A O 1
ATOM 650 N N . ASN A 1 80 ? -10.411 8.974 5.936 1.00 97.50 80 ASN A N 1
ATOM 651 C CA . ASN A 1 80 ? -11.279 7.945 6.513 1.00 97.50 80 ASN A CA 1
ATOM 652 C C . ASN A 1 80 ? -10.898 7.566 7.952 1.00 97.50 80 ASN A C 1
ATOM 654 O O . ASN A 1 80 ? -11.580 6.759 8.588 1.00 97.50 80 ASN A O 1
ATOM 658 N N . PHE A 1 81 ? -9.804 8.118 8.478 1.00 97.19 81 PHE A N 1
ATOM 659 C CA . PHE A 1 81 ? -9.287 7.813 9.804 1.00 97.19 81 PHE A CA 1
ATOM 660 C C . PHE A 1 81 ? -9.157 9.085 10.634 1.00 97.19 81 PHE A C 1
ATOM 662 O O . PHE A 1 81 ? -8.884 10.169 10.134 1.00 97.19 81 PHE A O 1
ATOM 669 N N . ARG A 1 82 ? -9.292 8.945 11.957 1.00 96.38 82 ARG A N 1
ATOM 670 C CA . ARG A 1 82 ? -9.119 10.082 12.877 1.00 96.38 82 ARG A CA 1
ATOM 671 C C . ARG A 1 82 ? -7.705 10.665 12.837 1.00 96.38 82 ARG A C 1
ATOM 673 O O . ARG A 1 82 ? -7.521 11.833 13.150 1.00 96.38 82 ARG A O 1
ATOM 680 N N . ASN A 1 83 ? -6.711 9.826 12.557 1.00 94.88 83 ASN A N 1
ATOM 681 C CA . ASN A 1 83 ? -5.302 10.184 12.436 1.00 94.88 83 ASN A CA 1
ATOM 682 C C . ASN A 1 83 ? -4.521 9.026 11.788 1.00 94.88 83 ASN A C 1
ATOM 684 O O . ASN A 1 83 ? -5.033 7.910 11.647 1.00 94.88 83 ASN A O 1
ATOM 688 N N . SER A 1 84 ? -3.258 9.283 11.442 1.00 94.50 84 SER A N 1
ATOM 689 C CA . SER A 1 84 ? -2.346 8.291 10.859 1.00 94.50 84 SER A CA 1
ATOM 690 C C . SER A 1 84 ? -2.131 7.061 11.749 1.00 94.50 84 SER A C 1
ATOM 692 O O . SER A 1 84 ? -1.960 5.951 11.246 1.00 94.50 84 SER A O 1
ATOM 694 N N . GLN A 1 85 ? -2.210 7.223 13.072 1.00 95.50 85 GLN A N 1
ATOM 695 C CA . GLN A 1 85 ? -2.084 6.112 14.012 1.00 95.50 85 GLN A CA 1
ATOM 696 C C . GLN A 1 85 ? -3.264 5.136 13.902 1.00 95.50 85 GLN A C 1
ATOM 698 O O . GLN A 1 85 ? -3.052 3.925 13.898 1.00 95.50 85 GLN A O 1
ATOM 703 N N . LYS A 1 86 ? -4.498 5.632 13.734 1.00 97.50 86 LYS A N 1
ATOM 704 C CA . LYS A 1 86 ? -5.677 4.782 13.488 1.00 97.50 86 LYS A CA 1
ATOM 705 C C . LYS A 1 86 ? -5.604 4.048 12.157 1.00 97.50 86 LYS A C 1
ATOM 707 O O . LYS A 1 86 ? -6.029 2.899 12.079 1.00 97.50 86 LYS A O 1
ATOM 712 N N . TYR A 1 87 ? -5.010 4.667 11.143 1.00 96.88 87 TYR A N 1
ATOM 713 C CA . TYR A 1 87 ? -4.712 3.971 9.897 1.00 96.88 87 TYR A CA 1
ATOM 714 C C . TYR A 1 87 ? -3.693 2.837 10.101 1.00 96.88 87 TYR A C 1
ATOM 716 O O . TYR A 1 87 ? -3.892 1.723 9.618 1.00 96.88 87 TYR A O 1
ATOM 724 N N . LEU A 1 88 ? -2.630 3.084 10.871 1.00 95.88 88 LEU A N 1
ATOM 725 C CA . LEU A 1 88 ? -1.640 2.056 11.189 1.00 95.88 88 LEU A CA 1
ATOM 726 C C . LEU A 1 88 ? -2.240 0.892 11.995 1.00 95.88 88 LEU A C 1
ATOM 728 O O . LEU A 1 88 ? -1.919 -0.264 11.721 1.00 95.88 88 LEU A O 1
ATOM 732 N N . GLU A 1 89 ? -3.115 1.176 12.961 1.00 96.69 89 GLU A N 1
ATOM 733 C CA . GLU A 1 89 ? -3.868 0.150 13.695 1.00 96.69 89 GLU A CA 1
ATOM 734 C C . GLU A 1 89 ? -4.724 -0.701 12.742 1.00 96.69 89 GLU A C 1
ATOM 736 O 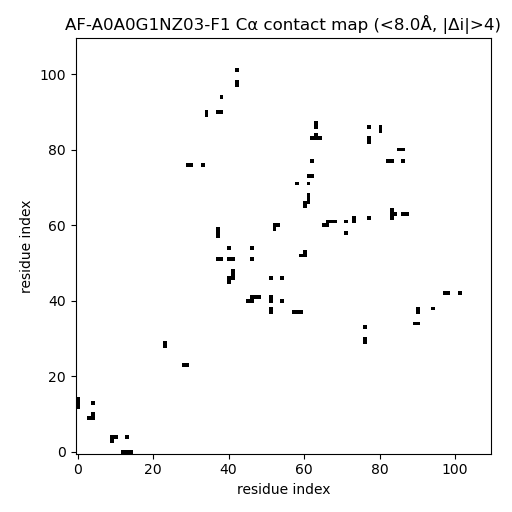O . GLU A 1 89 ? -4.625 -1.925 12.775 1.00 96.69 89 GLU A O 1
ATOM 741 N N . PHE A 1 90 ? -5.473 -0.070 11.829 1.00 97.06 90 PHE A N 1
ATOM 742 C CA . PHE A 1 90 ? -6.273 -0.763 10.808 1.00 97.06 90 PHE A CA 1
ATOM 743 C C . PHE A 1 90 ? -5.440 -1.678 9.895 1.00 97.06 90 PHE A C 1
ATOM 745 O O . PHE A 1 90 ? -5.903 -2.745 9.480 1.00 97.06 90 PHE A O 1
ATOM 752 N N . ILE A 1 91 ? -4.206 -1.276 9.576 1.00 95.50 91 ILE A N 1
ATOM 753 C CA . ILE A 1 91 ? -3.265 -2.123 8.839 1.00 95.50 91 ILE A CA 1
ATOM 754 C C . ILE A 1 91 ? -2.850 -3.326 9.688 1.00 95.50 91 ILE A C 1
ATOM 756 O O . ILE A 1 91 ? -2.923 -4.461 9.214 1.00 95.50 91 ILE A O 1
ATOM 760 N N . LYS A 1 92 ? -2.409 -3.085 10.927 1.00 95.06 92 LYS A N 1
ATOM 761 C CA . LYS A 1 92 ? -1.864 -4.128 11.807 1.00 95.06 92 LYS A CA 1
ATOM 762 C C . LYS A 1 92 ? -2.892 -5.191 12.187 1.00 95.06 92 LYS A C 1
ATOM 764 O O . LYS A 1 92 ? -2.517 -6.353 12.289 1.00 95.06 92 LYS A O 1
ATOM 769 N N . ASP A 1 93 ? -4.159 -4.810 12.310 1.00 95.44 93 ASP A N 1
ATOM 770 C CA . ASP A 1 93 ? -5.279 -5.708 12.620 1.00 95.44 93 ASP A CA 1
ATOM 771 C C . ASP A 1 93 ? -5.385 -6.913 11.659 1.00 95.44 93 ASP A C 1
ATOM 773 O O . ASP A 1 93 ? -5.774 -8.008 12.048 1.00 95.44 93 ASP A O 1
ATOM 777 N N . GLN A 1 94 ? -4.945 -6.757 10.405 1.00 93.19 94 GLN A N 1
ATOM 778 C CA . GLN A 1 94 ? -5.008 -7.826 9.401 1.00 93.19 94 GLN A CA 1
ATOM 779 C C . GLN A 1 94 ? -3.780 -8.751 9.395 1.00 93.19 94 GLN A C 1
ATOM 781 O O . GLN A 1 94 ? -3.785 -9.746 8.669 1.00 93.19 94 GLN A O 1
ATOM 786 N N . ILE A 1 95 ? -2.712 -8.441 10.138 1.00 93.25 95 ILE A N 1
ATOM 787 C CA . ILE A 1 95 ? -1.433 -9.164 10.019 1.00 93.25 95 ILE A CA 1
ATOM 788 C C . ILE A 1 95 ? -1.596 -10.640 10.384 1.00 93.25 95 ILE A C 1
ATOM 790 O O . ILE A 1 95 ? -1.220 -11.501 9.589 1.00 93.25 95 ILE A O 1
ATOM 794 N N . ASP A 1 96 ? -2.188 -10.938 11.540 1.00 91.75 96 ASP A N 1
ATOM 795 C CA . ASP A 1 96 ? -2.306 -12.315 12.033 1.00 91.75 96 ASP A CA 1
ATOM 796 C C . ASP A 1 96 ? -3.213 -13.160 11.137 1.00 91.75 96 ASP A C 1
ATOM 798 O O . ASP A 1 96 ? -2.875 -14.286 10.766 1.00 91.75 96 ASP A O 1
ATOM 802 N N . TYR A 1 97 ? -4.337 -12.584 10.704 1.00 90.94 97 TYR A N 1
ATOM 803 C CA . TYR A 1 97 ? -5.225 -13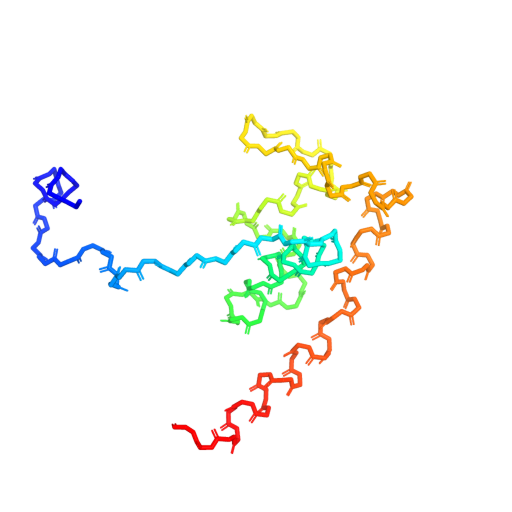.229 9.742 1.00 90.94 97 TYR A CA 1
ATOM 804 C C . TYR A 1 97 ? -4.526 -13.472 8.396 1.00 90.94 97 TYR A C 1
ATOM 806 O O . TYR A 1 97 ? -4.649 -14.553 7.818 1.00 90.94 97 TYR A O 1
ATOM 814 N N . GLY A 1 98 ? -3.754 -12.495 7.910 1.00 88.88 98 GLY A N 1
ATOM 815 C CA . GLY A 1 98 ? -2.981 -12.609 6.676 1.00 88.88 98 GLY A CA 1
ATOM 816 C C . GLY A 1 98 ? -1.932 -13.721 6.733 1.00 88.88 98 GLY A C 1
ATOM 817 O O . GLY A 1 98 ? -1.845 -14.516 5.798 1.00 88.88 98 GLY A O 1
ATOM 818 N N . LYS A 1 99 ? -1.194 -13.836 7.844 1.00 88.62 99 LYS A N 1
ATOM 819 C CA . LYS A 1 99 ? -0.224 -14.923 8.066 1.00 88.62 99 LYS A CA 1
ATOM 820 C C . LYS A 1 99 ? -0.896 -16.291 8.056 1.00 88.62 99 LYS A C 1
ATOM 822 O O . LYS A 1 99 ? -0.470 -17.177 7.319 1.00 88.62 99 LYS A O 1
ATOM 827 N N . ARG A 1 100 ? -2.001 -16.433 8.791 1.00 90.12 100 ARG A N 1
ATOM 828 C CA . ARG A 1 100 ? -2.772 -17.680 8.839 1.00 90.12 100 ARG A CA 1
ATOM 829 C C . ARG A 1 100 ? -3.299 -18.088 7.462 1.00 90.12 100 ARG A C 1
ATOM 831 O O . ARG A 1 100 ? -3.296 -19.2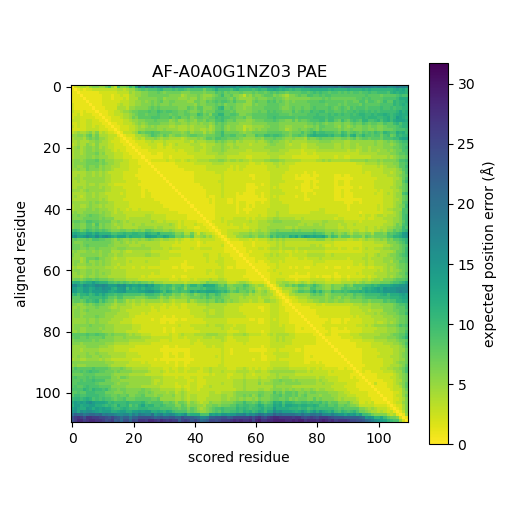67 7.122 1.00 90.12 100 ARG A O 1
ATOM 838 N N . LEU A 1 101 ? -3.735 -17.126 6.647 1.00 88.12 101 LEU A N 1
ATOM 839 C CA . LEU A 1 101 ? -4.142 -17.396 5.267 1.00 88.12 101 LEU A CA 1
ATOM 840 C C . LEU A 1 101 ? -2.985 -17.906 4.402 1.00 88.12 101 LEU A C 1
ATOM 842 O O . LEU A 1 101 ? -3.208 -18.805 3.595 1.00 88.12 101 LEU A O 1
ATOM 846 N N . GLN A 1 102 ? -1.773 -17.363 4.555 1.00 85.38 102 GLN A N 1
ATOM 847 C CA . GLN A 1 102 ? -0.603 -17.869 3.827 1.00 85.38 102 GLN A CA 1
ATOM 848 C C . GLN A 1 102 ? -0.274 -19.307 4.235 1.00 85.38 102 GLN A C 1
ATOM 850 O O . GLN A 1 102 ? -0.063 -20.148 3.365 1.00 85.38 102 GLN A O 1
ATOM 855 N N . GLU A 1 103 ? -0.312 -19.618 5.534 1.00 86.25 103 GLU A N 1
ATOM 856 C CA . GLU A 1 103 ? -0.127 -20.988 6.032 1.00 86.25 103 GLU A CA 1
ATOM 857 C C . GLU A 1 103 ? -1.143 -21.955 5.410 1.00 86.25 103 GLU A C 1
ATOM 859 O O . GLU A 1 103 ? -0.759 -22.995 4.880 1.00 86.25 103 GLU A O 1
ATOM 864 N N . ILE A 1 104 ? -2.430 -21.590 5.401 1.00 88.25 104 ILE A N 1
ATOM 865 C CA . ILE A 1 104 ? -3.490 -22.415 4.801 1.00 88.25 104 ILE A CA 1
ATOM 866 C C . ILE A 1 104 ? -3.283 -22.568 3.293 1.00 88.25 104 ILE A C 1
ATOM 868 O O . ILE A 1 104 ? -3.436 -23.671 2.775 1.00 88.25 104 ILE A O 1
ATOM 872 N N . LYS A 1 105 ? -2.905 -21.496 2.590 1.00 84.19 105 LYS A N 1
ATOM 873 C CA . LYS A 1 105 ? -2.661 -21.534 1.143 1.00 84.19 105 LYS A CA 1
ATOM 874 C C . LYS A 1 105 ? -1.571 -22.542 0.770 1.00 84.19 105 LYS A C 1
ATOM 876 O O . LYS A 1 105 ? -1.670 -23.185 -0.266 1.00 84.19 105 LYS A O 1
ATOM 881 N N . HIS A 1 106 ? -0.554 -22.703 1.615 1.00 75.00 106 HIS A N 1
ATOM 882 C CA . HIS A 1 106 ? 0.481 -23.722 1.422 1.00 75.00 106 HIS A CA 1
ATOM 883 C C . HIS A 1 106 ? -0.007 -25.156 1.691 1.00 75.00 106 HIS A C 1
ATOM 885 O O . HIS A 1 106 ? 0.625 -26.101 1.222 1.00 75.00 106 HIS A O 1
ATOM 891 N N . LEU A 1 107 ? -1.107 -25.328 2.431 1.00 84.62 107 LEU A N 1
ATOM 892 C CA . LEU A 1 107 ? -1.721 -26.627 2.734 1.00 84.62 107 LEU A CA 1
ATOM 893 C C . LEU A 1 107 ? -2.798 -27.032 1.719 1.00 84.62 107 LEU A C 1
ATOM 895 O O . LEU A 1 107 ? -3.104 -28.216 1.585 1.00 84.62 107 LEU A O 1
ATOM 899 N N . THR A 1 108 ? -3.395 -26.071 1.016 1.00 78.44 108 THR A N 1
ATOM 900 C CA . THR A 1 108 ? -4.315 -26.347 -0.088 1.00 78.44 108 THR A CA 1
ATOM 901 C C . THR A 1 108 ? -3.515 -26.683 -1.343 1.00 78.44 108 THR A C 1
ATOM 903 O O . THR A 1 108 ? -2.787 -25.836 -1.850 1.00 78.44 108 THR A O 1
ATOM 906 N N . PHE A 1 109 ? -3.643 -27.917 -1.836 1.00 57.53 109 PHE A N 1
ATOM 907 C CA . PHE A 1 109 ? -3.105 -28.319 -3.134 1.00 57.53 109 PHE A CA 1
ATOM 908 C C . PHE A 1 109 ? -3.820 -27.537 -4.250 1.00 57.53 109 PHE A C 1
ATOM 910 O O . PHE A 1 109 ? -4.966 -27.848 -4.575 1.00 57.53 109 PHE A O 1
ATOM 917 N N . GLU A 1 110 ? -3.150 -26.533 -4.814 1.00 54.19 110 GLU A N 1
ATOM 918 C CA . GLU A 1 110 ? -3.386 -26.053 -6.185 1.00 54.19 110 GLU A CA 1
ATOM 919 C C . GLU A 1 110 ? -2.243 -26.520 -7.090 1.00 54.19 110 GLU A C 1
ATOM 921 O O . 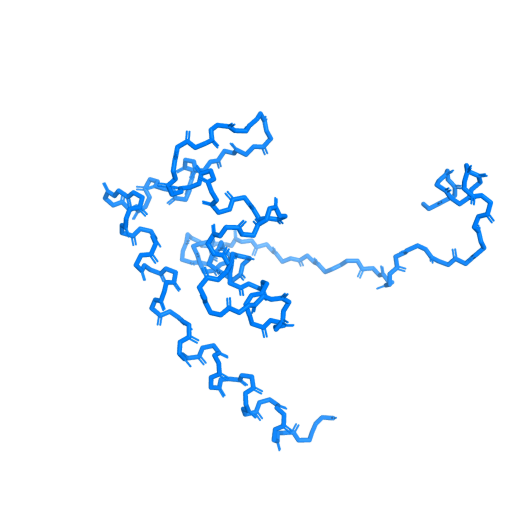GLU A 1 110 ? -1.068 -26.411 -6.662 1.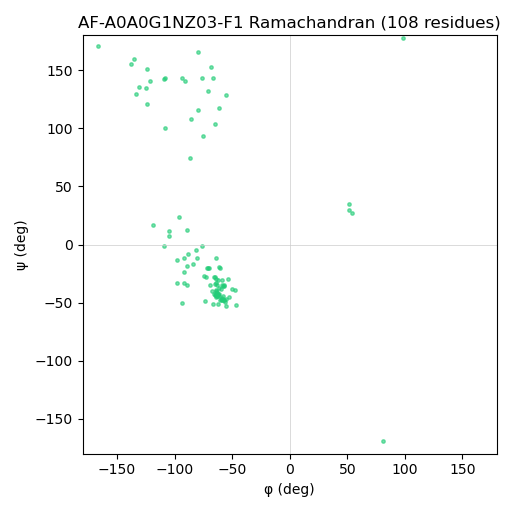00 54.19 110 GLU A O 1
#